Protein AF-A0A4Y2MTK8-F1 (afdb_monomer_lite)

pLDDT: mean 84.12, std 12.39, range [30.84, 94.81]

Structure (mmCIF, N/CA/C/O backbone):
data_AF-A0A4Y2MTK8-F1
#
_entry.id   AF-A0A4Y2MTK8-F1
#
loop_
_atom_site.group_PDB
_atom_site.id
_atom_site.type_symbol
_atom_site.label_atom_id
_atom_site.label_alt_id
_atom_site.label_comp_id
_atom_site.label_asym_id
_atom_site.label_entity_id
_atom_site.label_seq_id
_atom_site.pdbx_PDB_ins_code
_atom_site.Cartn_x
_atom_site.Cartn_y
_atom_site.Cartn_z
_atom_site.occupancy
_atom_site.B_iso_or_equiv
_atom_site.auth_seq_id
_atom_site.auth_comp_id
_atom_site.auth_asym_id
_atom_site.auth_atom_id
_atom_site.pdbx_PDB_model_num
ATOM 1 N N . MET A 1 1 ? -5.258 16.351 21.952 1.00 63.34 1 MET A N 1
ATOM 2 C CA . MET A 1 1 ? -5.872 15.133 21.364 1.00 63.34 1 MET A CA 1
ATOM 3 C C . MET A 1 1 ? -7.287 14.915 21.878 1.00 63.34 1 MET A C 1
ATOM 5 O O . MET A 1 1 ? -8.198 14.820 21.065 1.00 63.34 1 MET A O 1
ATOM 9 N N . LYS A 1 2 ? -7.489 14.959 23.201 1.00 66.12 2 LYS A N 1
ATOM 10 C CA . LYS A 1 2 ? -8.815 14.934 23.831 1.00 66.12 2 LYS A CA 1
ATOM 11 C C . LYS A 1 2 ? -9.670 16.158 23.462 1.00 66.12 2 LYS A C 1
ATOM 13 O O . LYS A 1 2 ? -10.830 15.998 23.120 1.00 66.12 2 LYS A O 1
ATOM 18 N N . ASP A 1 3 ? -9.073 17.343 23.373 1.00 74.06 3 ASP A N 1
ATOM 19 C CA . ASP A 1 3 ? -9.831 18.565 23.036 1.00 74.06 3 ASP A CA 1
ATOM 20 C C . ASP A 1 3 ? -10.192 18.683 21.545 1.00 74.06 3 ASP A C 1
ATOM 22 O O . ASP A 1 3 ? -11.183 19.311 21.194 1.00 74.06 3 ASP A O 1
ATOM 26 N N . PHE A 1 4 ? -9.409 18.050 20.663 1.00 76.81 4 PHE A N 1
ATOM 27 C CA . PHE A 1 4 ? -9.566 18.160 19.204 1.00 76.81 4 PHE A CA 1
ATOM 28 C C . PHE A 1 4 ? -10.323 16.979 18.590 1.00 76.81 4 PHE A C 1
ATOM 30 O O . PHE A 1 4 ? -11.201 17.169 17.758 1.00 76.81 4 PHE A O 1
ATOM 37 N N . TYR A 1 5 ? -10.004 15.755 19.016 1.00 81.25 5 TYR A N 1
ATOM 38 C CA . TYR A 1 5 ? -10.579 14.522 18.472 1.00 81.25 5 TYR A CA 1
ATOM 39 C C . TYR A 1 5 ? -11.414 13.759 19.503 1.00 81.25 5 TYR A C 1
ATOM 41 O O . TYR A 1 5 ? -12.006 12.736 19.167 1.00 81.25 5 TYR A O 1
ATOM 49 N N . GLN A 1 6 ? -11.479 14.224 20.760 1.00 84.75 6 GLN A N 1
ATOM 50 C CA . GLN A 1 6 ? -12.155 13.535 21.874 1.00 84.75 6 GLN A CA 1
ATOM 51 C C . GLN A 1 6 ? -11.680 12.085 22.051 1.00 84.75 6 GLN A C 1
ATOM 53 O O . GLN A 1 6 ? -12.436 11.222 22.485 1.00 84.75 6 GLN A O 1
ATOM 58 N N . LEU A 1 7 ? -10.422 11.826 21.690 1.00 84.62 7 LEU A N 1
ATOM 59 C CA . LEU A 1 7 ? -9.726 10.564 21.907 1.00 84.62 7 LEU A CA 1
ATOM 60 C C . LEU A 1 7 ? -8.681 10.749 23.002 1.00 84.62 7 LEU A C 1
ATOM 62 O O . LEU A 1 7 ? -7.978 11.764 23.051 1.00 84.62 7 LEU A O 1
ATOM 66 N N . ASP A 1 8 ? -8.605 9.764 23.890 1.00 85.62 8 ASP A N 1
ATOM 67 C CA . ASP A 1 8 ? -7.684 9.757 25.016 1.00 85.62 8 ASP A CA 1
ATOM 68 C C . ASP A 1 8 ? -6.494 8.845 24.715 1.00 85.62 8 ASP A C 1
ATOM 70 O O . ASP A 1 8 ? -6.645 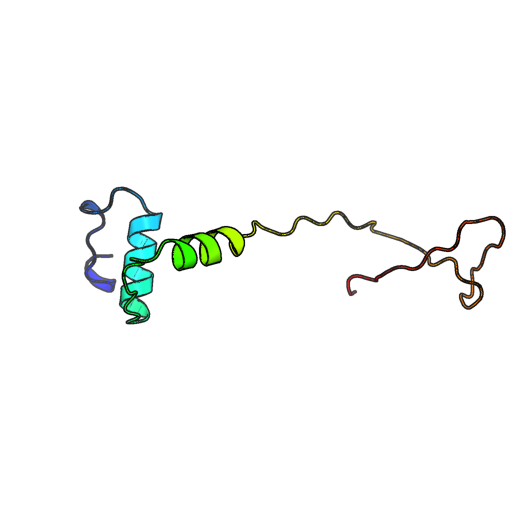7.631 24.582 1.00 85.62 8 ASP A O 1
ATOM 74 N N . ALA A 1 9 ? -5.310 9.448 24.614 1.00 82.06 9 ALA A N 1
ATOM 75 C CA . ALA A 1 9 ? -4.073 8.746 24.298 1.00 82.06 9 ALA A CA 1
ATOM 76 C C . ALA A 1 9 ? -3.698 7.698 25.358 1.00 82.06 9 ALA A C 1
ATOM 78 O O . ALA A 1 9 ? -3.068 6.701 25.022 1.00 82.06 9 ALA A O 1
ATOM 79 N N . ALA A 1 10 ? -4.112 7.883 26.619 1.00 86.75 10 ALA A N 1
ATOM 80 C CA . ALA A 1 10 ? -3.785 6.962 27.708 1.00 86.75 10 ALA A CA 1
ATOM 81 C C . ALA A 1 10 ? -4.459 5.584 27.568 1.00 86.75 10 ALA A C 1
ATOM 83 O O . ALA A 1 10 ? -4.016 4.620 28.186 1.00 86.75 10 ALA A O 1
ATOM 84 N N . HIS A 1 11 ? -5.508 5.477 26.746 1.00 85.88 11 HIS A N 1
ATOM 85 C CA . HIS A 1 11 ? -6.192 4.211 26.470 1.00 85.88 11 HIS A CA 1
ATOM 86 C C . HIS A 1 11 ? -5.601 3.446 25.277 1.00 85.88 11 HIS A C 1
ATOM 88 O O . HIS A 1 11 ? -6.097 2.373 24.940 1.00 85.88 11 HIS A O 1
ATOM 94 N N . MET A 1 12 ? -4.551 3.975 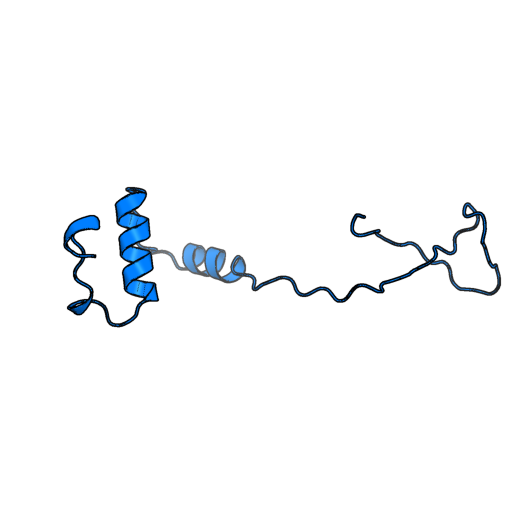24.638 1.00 87.06 12 MET A N 1
ATOM 95 C CA . MET A 1 12 ? -3.943 3.384 23.449 1.00 87.06 12 MET A CA 1
ATOM 96 C C . MET A 1 12 ? -2.521 2.915 23.736 1.00 87.06 12 MET A C 1
ATOM 98 O O . MET A 1 12 ? -1.698 3.652 24.268 1.00 87.06 12 MET A O 1
ATOM 102 N N . LEU A 1 13 ? -2.227 1.671 23.349 1.00 90.25 13 LEU A N 1
ATOM 103 C CA . LEU A 1 13 ? -0.923 1.045 23.584 1.00 90.25 13 LEU A CA 1
ATOM 104 C C . LEU A 1 13 ? 0.184 1.617 22.679 1.00 90.25 13 LEU A C 1
ATOM 106 O O . LEU A 1 13 ? 1.355 1.603 23.050 1.00 90.25 13 LEU A O 1
ATOM 110 N N . THR A 1 14 ? -0.170 2.103 21.485 1.00 93.69 14 THR A N 1
ATOM 111 C CA . THR A 1 14 ? 0.778 2.596 20.475 1.00 93.69 14 THR A CA 1
ATOM 112 C C . THR A 1 14 ? 0.272 3.873 19.799 1.00 93.69 14 THR A C 1
ATOM 114 O O . THR A 1 14 ? -0.936 4.070 19.653 1.00 93.69 14 THR A O 1
ATOM 117 N N . SER A 1 15 ? 1.202 4.720 19.330 1.00 89.88 15 SER A N 1
ATOM 118 C CA . SER A 1 15 ? 0.868 5.938 18.562 1.00 89.88 15 SER A CA 1
ATOM 119 C C . SER A 1 15 ? 0.079 5.612 17.297 1.00 89.88 15 SER A C 1
ATOM 121 O O . SER A 1 15 ? -0.939 6.236 17.025 1.00 89.88 15 SER A O 1
ATOM 123 N N . LEU A 1 16 ? 0.488 4.568 16.570 1.00 91.31 16 LEU A N 1
ATOM 124 C CA . LEU A 1 16 ? -0.178 4.165 15.333 1.00 91.31 16 LEU A CA 1
ATOM 125 C C . LEU A 1 16 ? -1.631 3.729 15.569 1.00 91.31 16 LEU A C 1
ATOM 127 O O . LEU A 1 16 ? -2.513 4.080 14.793 1.00 91.31 16 LEU A O 1
ATOM 131 N N . GLY A 1 17 ? -1.903 2.992 16.653 1.00 90.81 17 GLY A N 1
ATOM 132 C CA . GLY A 1 17 ? -3.274 2.607 16.994 1.00 90.81 17 GLY A CA 1
ATOM 133 C C . GLY A 1 17 ? -4.154 3.829 17.267 1.00 90.81 17 GLY A C 1
ATOM 134 O O . GLY A 1 17 ? -5.312 3.872 16.856 1.00 90.81 17 GLY A O 1
ATOM 135 N N . LEU A 1 18 ? -3.593 4.838 17.934 1.00 91.69 18 LEU A N 1
ATOM 136 C CA . LEU A 1 18 ? -4.269 6.097 18.225 1.00 91.69 18 LEU A CA 1
ATOM 137 C C . LEU A 1 18 ? -4.517 6.920 16.952 1.00 91.69 18 LEU A C 1
ATOM 139 O O . LEU A 1 18 ? -5.626 7.411 16.751 1.00 91.69 18 LEU A O 1
ATOM 143 N N . GLU A 1 19 ? -3.525 7.024 16.070 1.00 92.31 19 GLU A N 1
ATOM 144 C CA . GLU A 1 19 ? -3.650 7.678 14.762 1.00 92.31 19 GLU A CA 1
ATOM 145 C C . GLU A 1 19 ? -4.708 7.000 13.889 1.00 92.31 19 GLU A C 1
ATOM 147 O O . GLU A 1 19 ? -5.543 7.681 13.296 1.00 92.31 19 GLU A O 1
ATOM 152 N N . TRP A 1 20 ? -4.738 5.666 13.873 1.00 91.69 20 TRP A N 1
ATOM 153 C CA . TRP A 1 20 ? -5.743 4.890 13.153 1.00 91.69 20 TRP A CA 1
ATOM 154 C C . TRP A 1 20 ? -7.166 5.189 13.637 1.00 91.69 20 TRP A C 1
ATOM 156 O O . TRP A 1 20 ? -8.057 5.460 12.831 1.00 91.69 20 TRP A O 1
ATOM 166 N N . GLN A 1 21 ? -7.386 5.218 14.954 1.00 91.12 21 GLN A N 1
ATOM 167 C CA . GLN A 1 21 ? -8.693 5.574 15.512 1.00 91.12 21 GLN A CA 1
ATOM 168 C C . GLN A 1 21 ? -9.099 7.018 15.193 1.00 91.12 21 GLN A C 1
ATOM 170 O O . GLN A 1 21 ? -10.268 7.275 14.903 1.00 91.12 21 GLN A O 1
ATOM 175 N N . VAL A 1 22 ? -8.151 7.961 15.217 1.00 92.38 22 VAL A N 1
ATOM 176 C CA . VAL A 1 22 ? -8.407 9.346 14.799 1.00 92.38 22 VAL A CA 1
ATOM 177 C C . VAL A 1 22 ? -8.783 9.400 13.317 1.00 92.38 22 VAL A C 1
ATOM 179 O O . VAL A 1 22 ? -9.763 10.056 12.976 1.00 92.38 22 VAL A O 1
ATOM 182 N N . ALA A 1 23 ? -8.068 8.689 12.442 1.00 93.19 23 ALA A N 1
ATOM 183 C CA . ALA A 1 23 ? -8.348 8.658 11.007 1.00 93.19 23 ALA A CA 1
ATOM 184 C C . ALA A 1 23 ? -9.753 8.116 10.702 1.00 93.19 23 ALA A C 1
ATOM 186 O O . ALA A 1 23 ? -10.496 8.728 9.930 1.00 93.19 23 ALA A O 1
ATOM 187 N N . LEU A 1 24 ? -10.157 7.024 11.357 1.00 93.00 24 LEU A N 1
ATOM 188 C CA . LEU A 1 24 ? -11.512 6.481 11.230 1.00 93.00 24 LEU A CA 1
ATOM 189 C C . LEU A 1 24 ? -12.570 7.472 11.728 1.00 93.00 24 LEU A C 1
ATOM 191 O O . LEU A 1 24 ? -13.567 7.698 11.049 1.00 93.00 24 LEU A O 1
ATOM 195 N N . LYS A 1 25 ? -12.332 8.131 12.870 1.00 90.94 25 LYS A N 1
ATOM 196 C CA . LYS A 1 25 ? -13.259 9.137 13.406 1.00 90.94 25 LYS A CA 1
ATOM 197 C C . LYS A 1 25 ? -13.406 10.358 12.492 1.00 90.94 25 LYS A C 1
ATOM 199 O O . LYS A 1 25 ? -14.496 10.906 12.389 1.00 90.94 25 LYS A O 1
ATOM 204 N N . MET A 1 26 ? -12.325 10.791 11.847 1.00 92.06 26 MET A N 1
ATOM 205 C CA . MET A 1 26 ? -12.329 11.953 10.950 1.00 92.06 26 MET A CA 1
ATOM 206 C C . MET A 1 26 ? -12.995 11.664 9.603 1.00 92.06 26 MET A C 1
ATOM 208 O O . MET A 1 26 ? -13.560 12.570 8.999 1.00 92.06 26 MET A O 1
ATOM 212 N N . THR A 1 27 ? -12.914 10.420 9.130 1.00 94.50 27 THR A N 1
ATOM 213 C CA . THR A 1 27 ? -13.496 9.999 7.846 1.00 94.50 27 THR A CA 1
ATOM 214 C C . THR A 1 27 ? -14.918 9.447 7.974 1.00 94.50 27 THR A C 1
ATOM 216 O O . THR A 1 27 ? -15.577 9.271 6.954 1.00 94.50 27 THR A O 1
ATOM 219 N N . ASP A 1 28 ? -15.388 9.182 9.201 1.00 92.25 28 ASP A N 1
ATOM 220 C CA . ASP A 1 28 ? -16.669 8.525 9.527 1.00 92.25 28 ASP A CA 1
ATOM 221 C C . ASP A 1 28 ? -16.877 7.182 8.796 1.00 92.25 28 ASP A C 1
ATOM 223 O O . ASP A 1 28 ? -17.994 6.710 8.575 1.00 92.25 28 ASP A O 1
ATOM 227 N N . VAL A 1 29 ? -15.772 6.537 8.410 1.00 93.69 29 VAL A N 1
ATOM 228 C CA . VAL A 1 29 ? -15.794 5.229 7.761 1.00 93.69 29 VAL A CA 1
ATOM 229 C C . VAL A 1 29 ? -16.029 4.156 8.817 1.00 93.69 29 VAL A C 1
ATOM 231 O O . VAL A 1 29 ? -15.281 4.032 9.789 1.00 93.69 29 VAL A O 1
ATOM 234 N N . LYS A 1 30 ? -17.053 3.331 8.594 1.00 90.38 30 LYS A N 1
ATOM 235 C CA . LYS A 1 30 ? -17.314 2.125 9.382 1.00 90.38 30 LYS A CA 1
ATOM 236 C C . LYS A 1 30 ? -16.729 0.929 8.649 1.00 90.38 30 LYS A C 1
ATOM 238 O O . LYS A 1 30 ? -17.140 0.632 7.532 1.00 9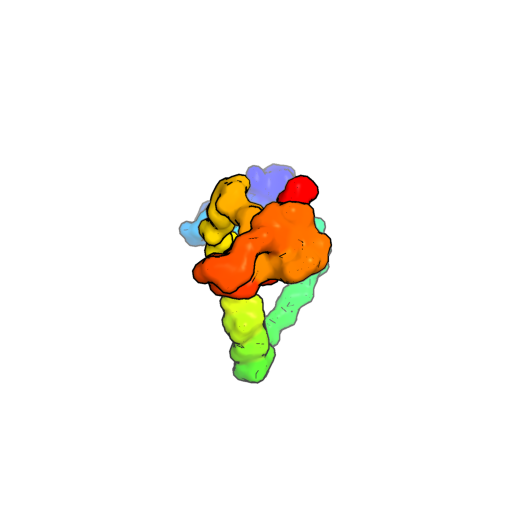0.38 30 LYS A O 1
ATOM 243 N N . LEU A 1 31 ? -15.752 0.282 9.272 1.00 89.19 31 LEU A N 1
ATOM 244 C CA . LEU A 1 31 ? -15.173 -0.954 8.762 1.00 89.19 31 LEU A CA 1
ATOM 245 C C . LEU A 1 31 ? -15.933 -2.141 9.339 1.00 89.19 31 LEU A C 1
ATOM 247 O O . LEU A 1 31 ? -16.106 -2.234 10.556 1.00 89.19 31 LEU A O 1
ATOM 251 N N . ASP A 1 32 ? -16.345 -3.045 8.461 1.00 88.50 32 ASP A N 1
ATOM 252 C CA . ASP A 1 32 ? -16.898 -4.327 8.868 1.00 88.50 32 ASP A CA 1
ATOM 253 C C . ASP A 1 32 ? -15.778 -5.277 9.295 1.00 88.50 32 ASP A C 1
ATOM 255 O O . ASP A 1 32 ? -14.658 -5.249 8.775 1.00 88.50 32 ASP A O 1
ATOM 259 N N . LEU A 1 33 ? -16.086 -6.132 10.268 1.00 89.38 33 LEU A N 1
ATOM 260 C CA . LEU A 1 33 ? -15.158 -7.156 10.722 1.00 89.38 33 LEU A CA 1
ATOM 261 C C . LEU A 1 33 ? -15.076 -8.273 9.675 1.00 89.38 33 LEU A C 1
ATOM 263 O O . LEU A 1 33 ? -16.092 -8.862 9.312 1.00 89.38 33 LEU A O 1
ATOM 267 N N . PHE A 1 34 ? -13.864 -8.606 9.236 1.00 88.12 34 PHE A N 1
ATOM 268 C CA . PHE A 1 34 ? -13.640 -9.726 8.324 1.00 88.12 34 PHE A CA 1
ATOM 269 C C . PHE A 1 34 ? -13.895 -11.063 9.026 1.00 88.12 34 PHE A C 1
ATOM 271 O O . PHE A 1 34 ? -13.117 -11.496 9.880 1.00 88.12 34 PHE A O 1
ATOM 278 N N . THR A 1 35 ? -14.995 -11.711 8.655 1.00 92.38 35 THR A N 1
ATOM 279 C CA . THR A 1 35 ? -15.404 -13.030 9.155 1.00 92.38 35 THR A CA 1
ATOM 280 C C . THR A 1 35 ? -14.961 -14.176 8.249 1.00 92.38 35 THR A C 1
ATOM 282 O O . THR A 1 35 ? -14.849 -15.307 8.715 1.00 92.38 35 THR A O 1
ATOM 285 N N . ASP A 1 36 ? -14.697 -13.886 6.975 1.00 93.94 36 ASP A N 1
ATOM 286 C CA . ASP A 1 36 ? -14.311 -14.858 5.956 1.00 93.94 36 ASP A CA 1
ATOM 287 C C . ASP A 1 36 ? -12.787 -14.862 5.736 1.00 93.94 36 ASP A C 1
ATOM 289 O O . ASP A 1 36 ? -12.143 -13.808 5.704 1.00 93.94 36 ASP A O 1
ATOM 293 N N . ILE A 1 37 ? -12.201 -16.052 5.585 1.00 94.69 37 ILE A N 1
ATOM 294 C CA . ILE A 1 37 ? -10.757 -16.221 5.401 1.00 94.69 37 ILE A CA 1
ATOM 295 C C . ILE A 1 37 ? -10.269 -15.786 4.015 1.00 94.69 37 ILE A C 1
ATOM 297 O O . ILE A 1 37 ? -9.154 -15.280 3.896 1.00 94.69 37 ILE A O 1
ATOM 301 N N . ASP A 1 38 ? -11.093 -15.907 2.979 1.00 94.44 38 ASP A N 1
ATOM 302 C CA . ASP A 1 38 ? -10.741 -15.487 1.626 1.00 94.44 38 ASP A CA 1
ATOM 303 C C . ASP A 1 38 ? -10.611 -13.961 1.543 1.00 94.44 38 ASP A C 1
ATOM 305 O O . ASP A 1 38 ? -9.732 -13.453 0.845 1.00 94.44 38 ASP A O 1
ATOM 309 N N . MET A 1 39 ? -11.413 -13.218 2.317 1.00 94.00 39 MET A N 1
ATOM 310 C CA . MET A 1 39 ? -11.288 -11.759 2.433 1.00 94.00 39 MET A CA 1
ATOM 311 C C . MET A 1 39 ? -9.960 -11.348 3.077 1.00 94.00 39 MET A C 1
ATOM 313 O O . MET A 1 39 ? -9.287 -10.446 2.574 1.00 94.00 39 MET A O 1
ATOM 317 N N . HIS A 1 40 ? -9.556 -12.029 4.155 1.00 92.12 40 HIS A N 1
ATOM 318 C CA . HIS A 1 40 ? -8.253 -11.804 4.792 1.00 92.12 40 HIS A CA 1
ATOM 319 C C . HIS A 1 40 ? -7.109 -12.103 3.823 1.00 92.12 40 HIS A C 1
ATOM 321 O O . HIS A 1 40 ? -6.250 -11.251 3.603 1.00 92.12 40 HIS A O 1
ATOM 327 N N . LEU A 1 41 ? -7.145 -13.267 3.167 1.00 94.81 41 LEU A N 1
ATOM 328 C CA . LEU A 1 41 ? -6.119 -13.678 2.207 1.00 94.81 41 LEU A CA 1
ATOM 329 C C . LEU A 1 41 ? -6.035 -12.740 0.999 1.00 94.81 41 LEU A C 1
ATOM 331 O O . LEU A 1 41 ? -4.948 -12.534 0.460 1.00 94.81 41 LEU A O 1
ATOM 335 N N . PHE A 1 42 ? -7.157 -12.175 0.551 1.00 93.25 42 PHE A N 1
ATOM 336 C CA . PHE A 1 42 ? -7.173 -11.191 -0.529 1.00 93.25 42 PHE A CA 1
ATOM 337 C C . PHE A 1 42 ? -6.414 -9.918 -0.141 1.00 93.25 42 PHE A C 1
ATOM 339 O O . PHE A 1 42 ? -5.584 -9.436 -0.913 1.00 93.25 42 PHE A O 1
ATOM 346 N N . ILE A 1 43 ? -6.657 -9.405 1.066 1.00 93.06 43 ILE A N 1
ATOM 347 C CA . ILE A 1 43 ? -6.001 -8.194 1.566 1.00 93.06 43 ILE A CA 1
ATOM 348 C C . ILE A 1 43 ? -4.522 -8.459 1.817 1.00 93.06 43 ILE A C 1
ATOM 350 O O . ILE A 1 43 ? -3.690 -7.690 1.347 1.00 93.06 43 ILE A O 1
ATOM 354 N N . GLU A 1 44 ? -4.176 -9.565 2.474 1.00 92.88 44 GLU A N 1
ATOM 355 C CA . GLU A 1 44 ? -2.781 -9.942 2.721 1.00 92.88 44 GLU A CA 1
ATOM 356 C C . GLU A 1 44 ? -1.982 -10.073 1.422 1.00 92.88 44 GLU A C 1
ATOM 358 O O . GLU A 1 44 ? -0.871 -9.555 1.329 1.00 92.88 44 GLU A O 1
ATOM 363 N N . LYS A 1 45 ? -2.562 -10.694 0.386 1.00 94.50 45 LYS A N 1
ATOM 364 C CA . LYS A 1 45 ? -1.935 -10.787 -0.942 1.00 94.50 45 LYS A CA 1
ATOM 365 C C . LYS A 1 45 ? -1.788 -9.430 -1.631 1.00 94.50 45 LYS A C 1
ATOM 367 O O . LYS A 1 45 ? -0.893 -9.274 -2.458 1.00 94.50 45 LYS A O 1
ATOM 372 N N . GLY A 1 46 ? -2.668 -8.478 -1.327 1.00 91.75 46 GLY A N 1
ATOM 373 C CA . GLY A 1 46 ? -2.623 -7.117 -1.858 1.00 91.75 46 GLY A CA 1
ATOM 374 C C . GLY A 1 46 ? -1.641 -6.195 -1.131 1.00 91.75 46 GLY A C 1
ATOM 375 O O . GLY A 1 46 ? -1.266 -5.163 -1.681 1.00 91.75 46 GLY A O 1
ATOM 376 N N . ILE A 1 47 ? -1.199 -6.538 0.084 1.00 93.06 47 ILE A N 1
ATOM 377 C CA . ILE A 1 47 ? -0.232 -5.727 0.829 1.00 93.06 47 ILE A CA 1
ATOM 378 C C . ILE A 1 47 ? 1.161 -5.932 0.229 1.00 93.06 47 ILE A C 1
ATOM 380 O O . ILE A 1 47 ? 1.844 -6.924 0.469 1.00 93.06 47 ILE A O 1
ATOM 384 N N . HIS A 1 48 ? 1.608 -4.938 -0.527 1.00 92.38 48 HIS A N 1
ATOM 385 C CA . HIS A 1 48 ? 2.976 -4.822 -1.014 1.00 92.38 48 HIS A CA 1
ATOM 386 C C . HIS A 1 48 ? 3.697 -3.676 -0.300 1.00 92.38 48 HIS A C 1
ATOM 388 O O . HIS A 1 48 ? 3.118 -2.623 -0.024 1.00 92.38 48 HIS A O 1
ATOM 394 N N . GLY A 1 49 ? 4.979 -3.887 0.000 1.00 91.31 49 GLY A N 1
ATOM 395 C CA . GLY A 1 49 ? 5.841 -2.849 0.559 1.00 91.31 49 GLY A CA 1
ATOM 396 C C . GLY A 1 49 ? 6.121 -1.711 -0.429 1.00 91.31 49 GLY A C 1
ATOM 397 O O . GLY A 1 49 ? 5.598 -1.667 -1.543 1.00 91.31 49 GLY A O 1
ATOM 398 N N . GLY A 1 50 ? 6.991 -0.785 -0.026 1.00 89.56 50 GLY A N 1
ATOM 399 C CA . GLY A 1 50 ? 7.453 0.280 -0.914 1.00 89.56 50 GLY A CA 1
ATOM 400 C C . GLY A 1 50 ? 8.234 -0.270 -2.110 1.00 89.56 50 GLY A C 1
ATOM 401 O O . GLY A 1 50 ? 9.037 -1.194 -1.971 1.00 89.56 50 GLY A O 1
ATOM 402 N N . VAL A 1 51 ? 8.027 0.323 -3.285 1.00 89.88 51 VAL A N 1
ATOM 403 C CA . VAL A 1 51 ? 8.847 0.028 -4.464 1.00 89.88 51 VAL A CA 1
ATOM 404 C C . VAL A 1 51 ? 10.215 0.675 -4.271 1.00 89.88 51 VAL A C 1
ATOM 406 O O . VAL A 1 51 ? 10.316 1.889 -4.112 1.00 89.88 51 VAL A O 1
ATOM 409 N N . SER A 1 52 ? 11.271 -0.135 -4.302 1.00 88.31 52 SER A N 1
ATOM 410 C CA . SER A 1 52 ? 12.653 0.344 -4.319 1.00 88.31 52 SER A CA 1
ATOM 411 C C . SER A 1 52 ? 13.260 0.046 -5.685 1.00 88.31 52 SER A C 1
ATOM 413 O O . SER A 1 52 ? 13.401 -1.117 -6.064 1.00 88.31 52 SER A O 1
ATOM 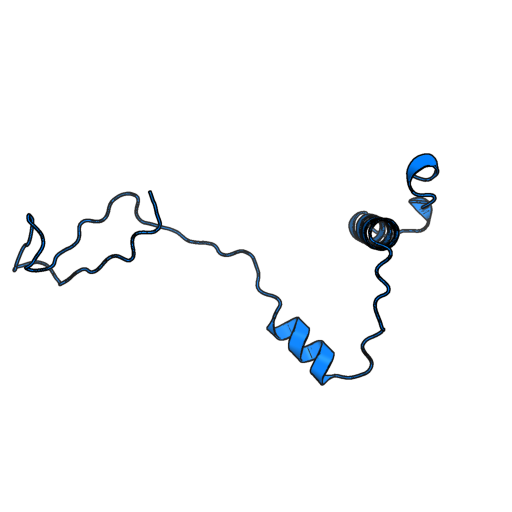415 N N . MET A 1 53 ? 13.582 1.095 -6.441 1.00 85.62 53 MET A N 1
ATOM 416 C CA . MET A 1 53 ? 14.188 1.002 -7.769 1.00 85.62 53 MET A CA 1
ATOM 417 C C . MET A 1 53 ? 15.560 1.671 -7.747 1.00 85.62 53 MET A C 1
ATOM 419 O O . MET A 1 53 ? 15.683 2.827 -7.349 1.00 85.62 53 MET A O 1
ATOM 423 N N . ILE A 1 54 ? 16.582 0.960 -8.227 1.00 82.25 54 ILE A N 1
ATOM 424 C CA . ILE A 1 54 ? 17.886 1.548 -8.539 1.00 82.25 54 ILE A CA 1
ATOM 425 C C . ILE A 1 54 ? 17.950 1.705 -10.056 1.00 82.25 54 ILE A C 1
ATOM 427 O O . ILE A 1 54 ? 18.081 0.720 -10.779 1.00 82.25 54 ILE A O 1
ATOM 431 N N . SER A 1 55 ? 17.820 2.939 -10.539 1.00 80.00 55 SER A N 1
ATOM 432 C CA . SER A 1 55 ? 18.017 3.272 -11.948 1.00 80.00 55 SER A CA 1
ATOM 433 C C . SER A 1 55 ? 19.466 3.686 -12.210 1.00 80.00 55 SER A C 1
ATOM 435 O O . SER A 1 55 ? 20.143 4.273 -11.361 1.00 80.00 55 SER A O 1
ATOM 437 N N . HIS A 1 56 ? 19.962 3.392 -13.411 1.00 79.12 56 HIS A N 1
ATOM 438 C CA . HIS A 1 56 ? 21.213 3.980 -13.875 1.00 79.12 56 HIS A CA 1
ATOM 439 C C . HIS A 1 56 ? 20.975 5.450 -14.233 1.00 79.12 56 HIS A C 1
ATOM 441 O O . HIS A 1 56 ? 20.057 5.762 -14.986 1.00 79.12 56 HIS A O 1
ATOM 447 N N . ARG A 1 57 ? 21.825 6.355 -13.723 1.00 80.06 57 ARG A N 1
ATOM 448 C CA . ARG A 1 57 ? 21.722 7.805 -13.999 1.00 80.06 57 ARG A CA 1
ATOM 449 C C . ARG A 1 57 ? 21.828 8.154 -15.483 1.00 80.06 57 ARG A C 1
ATOM 451 O O . ARG A 1 57 ? 21.299 9.176 -15.896 1.00 80.06 57 ARG A O 1
ATOM 458 N N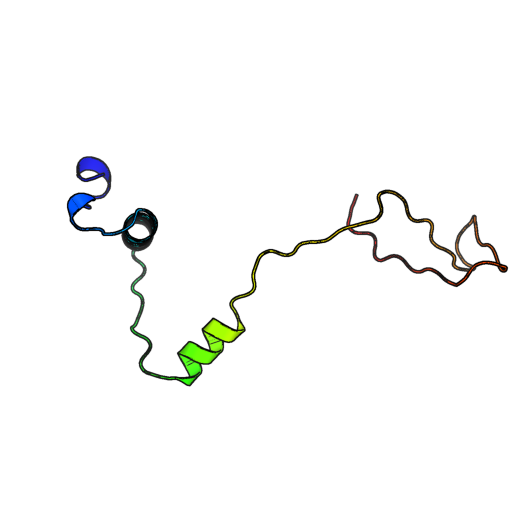 . HIS A 1 58 ? 22.539 7.334 -16.253 1.00 79.50 58 HIS A N 1
ATOM 459 C CA . HIS A 1 58 ? 22.693 7.489 -17.694 1.00 79.50 58 HIS A CA 1
ATOM 460 C C . HIS A 1 58 ? 22.627 6.120 -18.353 1.00 79.50 58 HIS A C 1
ATOM 462 O O . HIS A 1 58 ? 23.259 5.175 -17.881 1.00 79.50 58 HIS A O 1
ATOM 468 N N . THR A 1 59 ? 21.838 6.005 -19.412 1.00 75.44 59 THR A N 1
ATOM 469 C CA . THR A 1 59 ? 21.714 4.783 -20.211 1.00 75.44 59 THR A CA 1
ATOM 470 C C . THR A 1 59 ? 21.413 5.187 -21.660 1.00 75.44 59 THR A C 1
ATOM 472 O O . THR A 1 59 ? 20.452 5.910 -21.904 1.00 75.44 59 THR A O 1
ATOM 475 N N . GLU A 1 60 ? 22.228 4.740 -22.631 1.00 79.69 60 GLU A N 1
ATOM 476 C CA . GLU A 1 60 ? 22.066 5.049 -24.079 1.00 79.69 60 GLU A CA 1
ATOM 477 C C . GLU A 1 60 ? 21.577 3.862 -24.917 1.00 79.69 60 GLU A C 1
ATOM 479 O O . GLU A 1 60 ? 22.055 2.735 -24.746 1.00 79.69 60 GLU A O 1
ATOM 484 N N . ALA A 1 61 ? 20.467 4.072 -25.635 1.00 84.25 61 ALA A N 1
ATOM 485 C CA . ALA A 1 61 ? 19.737 2.984 -26.273 1.00 84.25 61 ALA A CA 1
ATOM 486 C C . ALA A 1 61 ? 20.545 2.515 -27.478 1.00 84.25 61 ALA A C 1
ATOM 488 O O . ALA A 1 61 ? 21.002 3.338 -28.270 1.00 84.25 61 ALA A O 1
ATOM 489 N N . ASN A 1 62 ? 20.702 1.202 -27.622 1.00 87.00 62 ASN A N 1
ATOM 490 C CA . ASN A 1 62 ? 21.424 0.621 -28.744 1.00 87.00 62 ASN A CA 1
ATOM 491 C C . ASN A 1 62 ? 20.433 -0.126 -29.633 1.00 87.00 62 ASN A C 1
ATOM 493 O O . ASN A 1 62 ? 20.155 -1.307 -29.426 1.00 87.00 62 ASN A O 1
ATOM 497 N N . HIS A 1 63 ? 19.845 0.597 -30.582 1.00 84.25 63 HIS A N 1
ATOM 498 C CA . HIS A 1 63 ? 18.926 0.063 -31.581 1.00 84.25 63 HIS A CA 1
ATOM 499 C C . HIS A 1 63 ? 19.263 0.676 -32.952 1.00 84.25 63 HIS A C 1
ATOM 501 O O . HIS A 1 63 ? 19.622 1.849 -32.983 1.00 84.25 63 HIS A O 1
ATOM 507 N N . PRO A 1 64 ? 19.108 -0.034 -34.089 1.00 85.00 64 PRO A N 1
ATOM 508 C CA . PRO A 1 64 ? 19.486 0.454 -35.424 1.00 85.00 64 PRO A CA 1
ATOM 509 C C . PRO A 1 64 ? 18.791 1.745 -35.868 1.00 85.00 64 PRO A C 1
ATOM 511 O O . PRO A 1 64 ? 19.193 2.367 -36.842 1.00 85.00 64 PRO A O 1
ATOM 514 N N . GLN A 1 65 ? 17.720 2.131 -35.175 1.00 81.38 65 GLN A N 1
ATOM 515 C CA . GLN A 1 65 ? 16.989 3.378 -35.408 1.00 81.38 65 GLN A CA 1
ATOM 516 C C . GLN A 1 65 ? 17.536 4.557 -34.581 1.00 81.38 65 GLN A C 1
ATOM 518 O O . GLN A 1 65 ? 17.072 5.682 -34.749 1.00 81.38 65 GLN A O 1
ATOM 523 N N . CYS A 1 66 ? 18.485 4.319 -33.672 1.00 81.44 66 CYS A N 1
ATOM 524 C CA . CYS A 1 66 ? 19.102 5.342 -32.837 1.00 81.44 66 CYS A CA 1
ATOM 525 C C . CYS A 1 66 ? 20.319 5.967 -33.545 1.00 81.44 66 CYS A C 1
ATOM 527 O O . CYS A 1 66 ? 21.069 5.249 -34.206 1.00 81.44 66 CYS A O 1
ATOM 529 N N . PRO A 1 67 ? 20.573 7.278 -33.366 1.00 81.25 67 PRO A N 1
ATOM 530 C CA . PRO A 1 67 ? 21.695 7.964 -34.016 1.00 81.25 67 PRO A CA 1
ATOM 531 C C . PRO A 1 67 ? 23.076 7.388 -33.666 1.00 81.25 67 PRO A C 1
ATOM 533 O O . PRO A 1 67 ? 23.966 7.393 -34.508 1.00 81.25 67 PRO A O 1
ATOM 536 N N . ASN A 1 68 ? 23.236 6.872 -32.443 1.00 81.69 68 ASN A N 1
ATOM 537 C CA . ASN A 1 68 ? 24.498 6.346 -31.909 1.00 81.69 68 ASN A CA 1
ATOM 538 C C . ASN A 1 68 ? 24.526 4.805 -31.887 1.00 81.69 68 ASN A C 1
ATOM 540 O O . ASN A 1 68 ? 25.049 4.212 -30.948 1.00 81.69 68 ASN A O 1
ATOM 544 N N . TYR A 1 69 ? 23.903 4.147 -32.870 1.00 86.25 69 TYR A N 1
ATOM 545 C CA . TYR A 1 69 ? 23.883 2.685 -32.935 1.00 86.25 69 TYR A CA 1
ATOM 546 C C . TYR A 1 69 ? 25.286 2.103 -33.140 1.00 86.25 69 TYR A C 1
ATOM 548 O O . TYR A 1 69 ? 25.986 2.467 -34.087 1.00 86.25 69 TYR A O 1
ATOM 556 N N . ASP A 1 70 ? 25.645 1.137 -32.299 1.00 85.31 70 ASP A N 1
ATOM 557 C CA . ASP A 1 70 ? 26.861 0.345 -32.430 1.00 85.31 70 ASP A CA 1
ATOM 558 C C . ASP A 1 70 ? 26.497 -1.133 -32.621 1.00 85.31 70 ASP A C 1
ATOM 560 O O . ASP A 1 70 ? 25.934 -1.781 -31.735 1.00 85.31 70 ASP A O 1
ATOM 564 N N . SER A 1 71 ? 26.840 -1.681 -33.792 1.00 86.12 71 SER A N 1
ATOM 565 C CA . SER A 1 71 ? 26.599 -3.089 -34.137 1.00 86.12 71 SER A CA 1
ATOM 566 C C . SER A 1 71 ? 27.463 -4.088 -33.362 1.00 86.12 71 SER A C 1
ATOM 568 O O . SER A 1 71 ? 27.197 -5.286 -33.430 1.00 86.12 71 SER A O 1
ATOM 570 N N . SER A 1 72 ? 28.519 -3.623 -32.686 1.00 88.94 72 SER A N 1
ATOM 571 C CA . SER A 1 72 ? 29.367 -4.457 -31.826 1.00 88.94 72 SER A CA 1
ATOM 572 C C . SER A 1 72 ? 28.804 -4.621 -30.410 1.00 88.94 72 SER A C 1
ATOM 574 O O . SER A 1 72 ? 29.132 -5.587 -29.722 1.00 88.94 72 SER A O 1
ATOM 576 N N . GLU A 1 73 ? 27.904 -3.725 -30.002 1.00 84.56 73 GLU A N 1
ATOM 577 C CA . GLU A 1 73 ? 27.221 -3.753 -28.713 1.00 84.56 73 GLU A 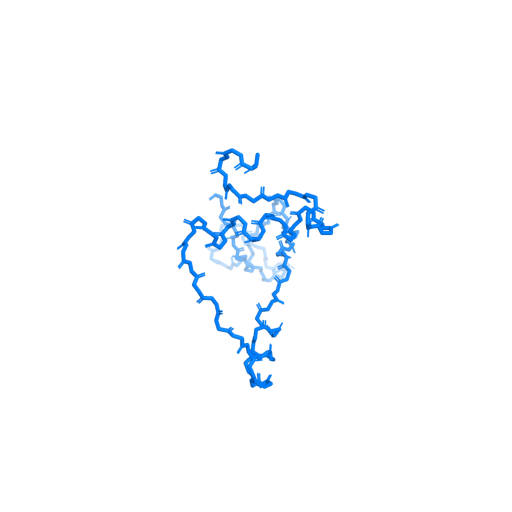CA 1
ATOM 578 C C . GLU A 1 73 ? 25.880 -4.503 -28.800 1.00 84.56 73 GLU A C 1
ATOM 580 O O . GLU A 1 73 ? 25.224 -4.561 -29.841 1.00 84.56 73 GLU A O 1
ATOM 585 N N . ALA A 1 74 ? 25.420 -5.064 -27.678 1.00 84.31 74 ALA A N 1
ATOM 586 C CA . ALA A 1 74 ? 24.119 -5.735 -27.618 1.00 84.31 74 ALA A CA 1
ATOM 587 C C . ALA A 1 74 ? 22.954 -4.746 -27.803 1.00 84.31 74 ALA A C 1
ATOM 589 O O . ALA A 1 74 ? 23.048 -3.584 -27.398 1.00 84.31 74 ALA A O 1
ATOM 590 N N . PHE A 1 75 ? 21.832 -5.224 -28.353 1.00 81.06 75 PHE A N 1
ATOM 591 C CA . PHE A 1 75 ? 20.605 -4.434 -28.465 1.00 81.06 75 PHE A CA 1
ATOM 592 C C . PHE A 1 75 ? 20.096 -4.021 -27.077 1.00 81.06 75 PHE A C 1
ATOM 594 O O . PHE A 1 75 ? 19.859 -4.872 -26.218 1.00 81.06 75 PHE A O 1
ATOM 601 N N . LYS A 1 76 ? 19.900 -2.716 -26.865 1.00 81.00 76 LYS A N 1
ATOM 602 C CA . LYS A 1 76 ? 19.424 -2.142 -25.597 1.00 81.00 76 LYS A CA 1
ATOM 603 C C . LYS A 1 76 ? 18.181 -1.298 -25.861 1.00 81.00 76 LYS A C 1
ATOM 605 O O . LYS A 1 76 ? 18.267 -0.254 -26.503 1.00 81.00 76 LYS A O 1
ATOM 610 N N . TYR A 1 77 ? 17.040 -1.749 -25.343 1.00 70.75 77 TYR A N 1
ATOM 611 C CA . TYR A 1 77 ? 15.828 -0.947 -25.199 1.00 70.75 77 TYR A CA 1
ATOM 612 C C . TYR A 1 77 ? 15.786 -0.413 -23.765 1.00 70.75 77 TYR A C 1
ATOM 614 O O . TYR A 1 77 ? 15.993 -1.180 -22.825 1.00 70.75 77 TYR A O 1
ATOM 622 N N . TYR A 1 78 ? 15.512 0.876 -23.568 1.00 70.44 78 TYR A N 1
ATOM 623 C CA . TYR A 1 78 ? 15.201 1.369 -22.227 1.00 70.44 78 TYR A CA 1
ATOM 624 C C . TYR A 1 78 ? 13.744 1.748 -22.122 1.00 70.44 78 TYR A C 1
ATOM 626 O O . TYR A 1 78 ? 13.204 2.480 -22.948 1.00 70.44 78 TYR A O 1
ATOM 634 N N . LEU A 1 79 ? 13.141 1.284 -21.038 1.00 58.38 79 LEU A N 1
ATOM 635 C CA . LEU A 1 79 ? 11.975 1.914 -20.456 1.00 58.38 79 LEU A CA 1
ATOM 636 C C . LEU A 1 79 ? 12.510 3.111 -19.667 1.00 58.38 79 LEU A C 1
ATOM 638 O O . LEU A 1 79 ? 12.952 2.961 -18.530 1.00 58.38 79 LEU A O 1
ATOM 642 N N . LEU A 1 80 ? 12.568 4.276 -20.313 1.00 52.53 80 LEU A N 1
ATOM 643 C CA . LEU A 1 80 ? 12.847 5.537 -19.632 1.00 52.53 80 LEU A CA 1
ATOM 644 C C . LEU A 1 80 ? 11.780 5.733 -18.547 1.00 52.53 80 LEU A C 1
ATOM 646 O O . LEU A 1 80 ? 10.629 6.045 -18.845 1.00 52.53 80 LEU A O 1
ATOM 650 N N . GLY A 1 81 ? 12.167 5.543 -17.286 1.00 43.34 81 GLY A N 1
ATOM 651 C CA . GLY A 1 81 ? 11.525 6.258 -16.192 1.00 43.34 81 GLY A CA 1
ATOM 652 C C . GLY A 1 81 ? 11.719 7.747 -16.463 1.00 43.34 81 GLY A C 1
ATOM 653 O O . GLY A 1 81 ? 12.854 8.175 -16.663 1.00 43.34 81 GLY A O 1
ATOM 654 N N . CYS A 1 82 ? 10.604 8.469 -16.572 1.00 30.84 82 CYS A N 1
ATOM 655 C CA . CYS A 1 82 ? 10.490 9.891 -16.888 1.00 30.84 82 CYS A CA 1
ATOM 656 C C . CYS A 1 82 ? 11.664 10.758 -16.400 1.00 30.84 82 CYS A C 1
ATOM 658 O O . CYS A 1 82 ? 12.015 10.725 -15.219 1.00 30.84 82 CYS A O 1
ATOM 660 N N . GLN A 1 83 ? 12.198 11.578 -17.316 1.00 34.84 83 GLN A N 1
ATOM 661 C CA . GLN A 1 83 ? 12.628 12.938 -16.970 1.00 34.84 83 GLN A CA 1
ATOM 662 C C . GLN A 1 83 ? 11.427 13.752 -16.486 1.00 34.84 83 GLN A C 1
ATOM 664 O O . GLN A 1 83 ? 10.323 13.541 -17.042 1.00 34.84 83 GLN A O 1
#

Foldseek 3Di:
DCVPQVDDPVVDPDPVVSVVVSVCSVVVDDDDDDPDPVVVVVVVVVDDDDDDDDDDPDDDAADPPDPPHDPVDDGGDDPDPDD

Radius of gyration: 25.28 Å; chains: 1; bounding box: 47×35×63 Å

Organism: Araneus ventricosus (NCBI:txid182803)

Sequence (83 aa):
MKDFYQLDAAHMLTSLGLEWQVALKMTDVKLDLFTDIDMHLFIEKGIHGGVSMISHRHTEANHPQCPNYDSSEAFKYYLLGCQ

Secondary structure (DSSP, 8-state):
-HHHH---GGG-SSHHHHHHHHHHHHHTPPPPP---HHHHHHHHHH----------S----B-TTSTT--TTSPPB-------